Protein AF-A0A9W8YEI2-F1 (afdb_monomer_lite)

Radius of gyration: 23.99 Å; chains: 1; bounding box: 79×35×43 Å

Structure (mmCIF, N/CA/C/O backbone):
data_AF-A0A9W8YEI2-F1
#
_entry.id   AF-A0A9W8YEI2-F1
#
loop_
_atom_site.group_PDB
_atom_site.id
_atom_site.type_symbol
_atom_site.label_atom_id
_atom_site.label_alt_id
_atom_site.label_comp_id
_atom_site.label_asym_id
_atom_site.label_entity_id
_atom_site.label_seq_id
_atom_site.pdbx_PDB_ins_code
_atom_site.Cartn_x
_atom_site.Cartn_y
_atom_site.Cartn_z
_atom_site.occupancy
_atom_site.B_iso_or_equiv
_atom_site.auth_seq_id
_atom_site.auth_comp_id
_atom_site.auth_asym_id
_atom_site.auth_atom_id
_atom_site.pdbx_PDB_model_num
ATOM 1 N N . MET A 1 1 ? -43.730 -19.200 1.512 1.00 49.94 1 MET A N 1
ATOM 2 C CA . MET A 1 1 ? -42.469 -19.949 1.726 1.00 49.94 1 MET A CA 1
ATOM 3 C C . MET A 1 1 ? -41.558 -20.046 0.486 1.00 49.94 1 MET A C 1
ATOM 5 O O . MET A 1 1 ? -40.517 -20.670 0.591 1.00 49.94 1 MET A O 1
ATOM 9 N N . HIS A 1 2 ? -41.848 -19.391 -0.653 1.00 50.88 2 HIS A N 1
ATOM 10 C CA . HIS A 1 2 ? -41.015 -19.515 -1.869 1.00 50.88 2 HIS A CA 1
ATOM 11 C C . HIS A 1 2 ? -39.792 -18.569 -1.959 1.00 50.88 2 HIS A C 1
ATOM 13 O O . HIS A 1 2 ? -38.849 -18.890 -2.672 1.00 50.88 2 HIS A O 1
ATOM 19 N N . CYS A 1 3 ? -39.740 -17.450 -1.220 1.00 56.31 3 CYS A N 1
ATOM 20 C CA . CYS A 1 3 ? -38.624 -16.486 -1.327 1.00 56.31 3 CYS A CA 1
ATOM 21 C C . CYS A 1 3 ? -37.307 -16.924 -0.660 1.00 56.31 3 CYS A C 1
ATOM 23 O O . CYS A 1 3 ? -36.240 -16.517 -1.107 1.00 56.31 3 CYS A O 1
ATOM 25 N N . LEU A 1 4 ? -37.356 -17.747 0.393 1.00 52.75 4 LEU A N 1
ATOM 26 C CA . LEU A 1 4 ? -36.151 -18.179 1.122 1.00 52.75 4 LEU A CA 1
ATOM 27 C C . LEU A 1 4 ? -35.311 -19.185 0.320 1.00 52.75 4 LEU A C 1
ATOM 29 O O . LEU A 1 4 ? -34.087 -19.125 0.351 1.00 52.75 4 LEU A O 1
ATOM 33 N N . ALA A 1 5 ? -35.964 -20.060 -0.450 1.00 56.00 5 ALA A N 1
ATOM 34 C CA . ALA A 1 5 ? -35.284 -21.036 -1.300 1.00 56.00 5 ALA A CA 1
ATOM 35 C C . ALA A 1 5 ? -34.564 -20.372 -2.490 1.00 56.00 5 ALA A C 1
ATOM 37 O O . ALA A 1 5 ? -33.445 -20.752 -2.825 1.00 56.00 5 ALA A O 1
ATOM 38 N N . ALA A 1 6 ? -35.169 -19.334 -3.080 1.00 58.09 6 ALA A N 1
ATOM 39 C CA . ALA A 1 6 ? -34.567 -18.580 -4.179 1.00 58.09 6 ALA A CA 1
ATOM 40 C C . ALA A 1 6 ? -33.343 -17.761 -3.727 1.00 58.09 6 ALA A C 1
ATOM 42 O O . ALA A 1 6 ? -32.348 -17.700 -4.444 1.00 58.09 6 ALA A O 1
ATOM 43 N N . ALA A 1 7 ? -33.385 -17.175 -2.524 1.00 59.06 7 ALA A N 1
ATOM 44 C CA . ALA A 1 7 ? -32.254 -16.444 -1.951 1.00 59.06 7 ALA A CA 1
ATOM 45 C C . ALA A 1 7 ? -31.069 -17.367 -1.608 1.00 59.06 7 ALA A C 1
ATOM 47 O O . ALA A 1 7 ? -29.921 -17.005 -1.861 1.00 59.06 7 ALA A O 1
ATOM 48 N N . ALA A 1 8 ? -31.343 -18.574 -1.098 1.00 60.75 8 ALA A N 1
ATOM 49 C CA . ALA A 1 8 ? -30.315 -19.579 -0.827 1.00 60.75 8 ALA A CA 1
ATOM 50 C C . ALA A 1 8 ? -29.624 -20.061 -2.117 1.00 60.75 8 ALA A C 1
ATOM 52 O O . ALA A 1 8 ? -28.397 -20.073 -2.182 1.00 60.75 8 ALA A O 1
ATOM 53 N N . GLN A 1 9 ? -30.392 -20.344 -3.178 1.00 61.75 9 GLN A N 1
ATOM 54 C CA . GLN A 1 9 ? -29.833 -20.700 -4.491 1.00 61.75 9 GLN A CA 1
ATOM 55 C C . GLN A 1 9 ? -28.998 -19.572 -5.113 1.00 61.75 9 GLN A C 1
ATOM 57 O O . GLN A 1 9 ? -27.960 -19.836 -5.721 1.00 61.75 9 GLN A O 1
ATOM 62 N N . HIS A 1 10 ? -29.417 -18.313 -4.950 1.00 61.12 10 HIS A N 1
ATOM 63 C CA . HIS A 1 10 ? -28.663 -17.153 -5.437 1.00 61.12 10 HIS A CA 1
ATOM 64 C C . HIS A 1 10 ? -27.350 -16.924 -4.672 1.00 61.12 10 HIS A C 1
ATOM 66 O O . HIS A 1 10 ? -26.366 -16.467 -5.254 1.00 61.12 10 HIS A O 1
ATOM 72 N N . HIS A 1 11 ? -27.324 -17.229 -3.372 1.00 64.44 11 HIS A N 1
ATOM 73 C CA . HIS A 1 11 ? -26.117 -17.138 -2.552 1.00 64.44 11 HIS A CA 1
ATOM 74 C C . HIS A 1 11 ? -25.104 -18.224 -2.931 1.00 64.44 11 HIS A C 1
ATOM 76 O O . HIS A 1 11 ? -23.927 -17.935 -3.133 1.00 64.44 11 HIS A O 1
ATOM 82 N N . GLU A 1 12 ? -25.576 -19.457 -3.107 1.00 69.31 12 GLU A N 1
ATOM 83 C CA . GLU A 1 12 ? -24.749 -20.606 -3.481 1.00 69.31 12 GLU A CA 1
ATOM 84 C C . GLU A 1 12 ? -24.127 -20.439 -4.878 1.00 69.31 12 GLU A C 1
ATOM 86 O O . GLU A 1 12 ? -22.933 -20.669 -5.070 1.00 69.31 12 GLU A O 1
ATOM 91 N N . THR A 1 13 ? -24.895 -19.923 -5.843 1.00 75.06 13 THR A N 1
ATOM 92 C CA . THR A 1 13 ? -24.364 -19.587 -7.177 1.00 75.06 13 THR A CA 1
ATOM 93 C C . THR A 1 13 ? -23.352 -18.443 -7.139 1.00 75.06 13 THR A C 1
ATOM 95 O O . THR A 1 13 ? -22.356 -18.490 -7.861 1.00 75.06 13 THR A O 1
ATOM 98 N N . LYS A 1 14 ? -23.549 -17.433 -6.284 1.00 73.94 14 LYS A N 1
ATOM 99 C CA . LYS A 1 14 ? -22.601 -16.319 -6.140 1.00 73.94 14 LYS A CA 1
ATOM 100 C C . LYS A 1 14 ? -21.274 -16.762 -5.521 1.00 73.94 14 LYS A C 1
ATOM 102 O O . LYS A 1 14 ? -20.226 -16.338 -6.002 1.00 73.94 14 LYS A O 1
ATOM 107 N N . GLU A 1 15 ? -21.296 -17.626 -4.506 1.00 78.56 15 GLU A N 1
ATOM 108 C CA . GLU A 1 15 ? -20.065 -18.192 -3.936 1.00 78.56 15 GLU A CA 1
ATOM 109 C C . GLU A 1 15 ? -19.288 -19.027 -4.954 1.00 78.56 15 GLU A C 1
ATOM 111 O O . GLU A 1 15 ? -18.061 -18.942 -5.022 1.00 78.56 15 GLU A O 1
ATOM 116 N N . LEU A 1 16 ? -19.995 -19.798 -5.780 1.00 82.00 16 LEU A N 1
ATOM 117 C CA . LEU A 1 16 ? -19.372 -20.645 -6.791 1.00 82.00 16 LEU A CA 1
ATOM 118 C C . LEU A 1 16 ? -18.673 -19.807 -7.875 1.00 82.00 16 LEU A C 1
ATOM 120 O O . LEU A 1 16 ? -17.531 -20.093 -8.233 1.00 82.00 16 LEU A O 1
ATOM 124 N N . VAL A 1 17 ? -19.305 -18.712 -8.313 1.00 83.38 17 VAL A N 1
ATOM 125 C CA . VAL A 1 17 ? -18.707 -17.747 -9.252 1.00 83.38 17 VAL A CA 1
ATOM 126 C C . VAL A 1 17 ? -17.493 -17.038 -8.645 1.00 83.38 17 VAL A C 1
ATOM 128 O O . VAL A 1 17 ? -16.492 -16.840 -9.333 1.00 83.38 17 VAL A O 1
ATOM 131 N N . LEU A 1 18 ? -17.548 -16.666 -7.362 1.00 79.31 18 LEU A N 1
ATOM 132 C CA . LEU A 1 18 ? -16.421 -16.019 -6.682 1.00 79.31 18 LEU A CA 1
ATOM 133 C C . LEU A 1 18 ? -15.216 -16.957 -6.563 1.00 79.31 18 LEU A C 1
ATOM 135 O O . LEU A 1 18 ? -14.111 -16.556 -6.919 1.00 79.31 18 LEU A O 1
ATOM 139 N N . ARG A 1 19 ? -15.432 -18.217 -6.166 1.00 83.69 19 ARG A N 1
ATOM 140 C CA . ARG A 1 19 ? -14.360 -19.226 -6.105 1.00 83.69 19 ARG A CA 1
ATOM 141 C C . ARG A 1 19 ? -13.734 -19.495 -7.467 1.00 83.69 19 ARG A C 1
ATOM 143 O O . ARG A 1 19 ? -12.524 -19.681 -7.562 1.00 83.69 19 ARG A O 1
ATOM 150 N N . GLN A 1 20 ? -14.544 -19.513 -8.522 1.00 85.50 20 GLN A N 1
ATOM 151 C CA . GLN A 1 20 ? -14.039 -19.699 -9.877 1.00 85.50 20 GLN A CA 1
ATOM 152 C C . GLN A 1 20 ? -13.138 -18.529 -10.298 1.00 85.50 20 GLN A C 1
ATOM 154 O O . GLN A 1 20 ? -12.022 -18.757 -10.757 1.00 85.50 20 GLN A O 1
ATOM 159 N N . ARG A 1 21 ? -13.559 -17.287 -10.026 1.00 78.62 21 ARG A N 1
ATOM 160 C CA . ARG A 1 21 ? -12.742 -16.088 -10.274 1.00 78.62 21 ARG A CA 1
ATOM 161 C C . ARG A 1 21 ? -11.456 -16.047 -9.453 1.00 78.62 21 ARG A C 1
ATOM 163 O O . ARG A 1 21 ? -10.423 -15.622 -9.966 1.00 78.62 21 ARG A O 1
ATOM 170 N N . GLU A 1 22 ? -11.498 -16.460 -8.188 1.00 80.50 22 GLU A N 1
ATOM 171 C CA . GLU A 1 22 ? -10.300 -16.547 -7.344 1.00 80.50 22 GLU A CA 1
ATOM 172 C C . GLU A 1 22 ? -9.289 -17.553 -7.904 1.00 80.50 22 GLU A C 1
ATOM 174 O O . GLU A 1 22 ? -8.092 -17.265 -7.934 1.00 80.50 22 GLU A O 1
ATOM 179 N N . ASN A 1 23 ? -9.762 -18.699 -8.402 1.00 84.62 23 ASN A N 1
ATOM 180 C CA . ASN A 1 23 ? -8.904 -19.696 -9.038 1.00 84.62 23 ASN A CA 1
ATOM 181 C C . ASN A 1 23 ? -8.302 -19.183 -10.352 1.00 84.62 23 ASN A C 1
ATOM 183 O O . ASN A 1 23 ? -7.095 -19.308 -10.536 1.00 84.62 23 ASN A O 1
ATOM 187 N N . GLU A 1 24 ? -9.098 -18.541 -11.211 1.00 82.94 24 GLU A N 1
ATOM 188 C CA . GLU A 1 24 ? -8.612 -17.918 -12.453 1.00 82.94 24 GLU A CA 1
ATOM 189 C C . GLU A 1 24 ? -7.534 -16.862 -12.155 1.00 82.94 24 GLU A C 1
ATOM 191 O O . GLU A 1 24 ? -6.441 -16.899 -12.716 1.00 82.94 24 GLU A O 1
ATOM 196 N N . THR A 1 25 ? -7.782 -15.987 -11.176 1.00 78.06 25 THR A N 1
ATOM 197 C CA . THR A 1 25 ? -6.818 -14.950 -10.767 1.00 78.06 25 THR A CA 1
ATOM 198 C C . THR A 1 25 ? -5.531 -15.565 -10.200 1.00 78.06 25 THR A C 1
ATOM 200 O O . THR A 1 25 ? -4.428 -15.062 -10.425 1.00 78.06 25 THR A O 1
ATOM 203 N N . ARG A 1 26 ? -5.644 -16.678 -9.464 1.00 85.31 26 ARG A N 1
ATOM 204 C CA . ARG A 1 26 ? -4.495 -17.410 -8.914 1.00 85.31 26 ARG A CA 1
ATOM 205 C C . ARG A 1 26 ? -3.667 -18.078 -10.009 1.00 85.31 26 ARG A C 1
ATOM 207 O O . ARG A 1 26 ? -2.438 -18.059 -9.926 1.00 85.31 26 ARG A O 1
ATOM 214 N N . GLU A 1 27 ? -4.316 -18.659 -11.012 1.00 86.06 27 GLU A N 1
ATOM 215 C CA . GLU A 1 27 ? -3.649 -19.264 -12.166 1.00 86.06 27 GLU A CA 1
ATOM 216 C C . GLU A 1 27 ? -2.927 -18.211 -13.006 1.00 86.06 27 GLU A C 1
ATOM 218 O O . GLU A 1 27 ? -1.747 -18.387 -13.318 1.00 86.06 27 GLU A O 1
ATOM 223 N N . GLU A 1 28 ? -3.576 -17.078 -13.283 1.00 82.19 28 GLU A N 1
ATOM 224 C CA . GLU A 1 28 ? -2.954 -15.940 -13.966 1.00 82.19 28 GLU A CA 1
ATOM 225 C C . GLU A 1 28 ? -1.738 -15.416 -13.189 1.00 82.19 28 GLU A C 1
ATOM 227 O O . GLU A 1 28 ? -0.658 -15.245 -13.763 1.00 82.19 28 GLU A O 1
ATOM 232 N N . GLY A 1 29 ? -1.868 -15.248 -11.868 1.00 80.62 29 GLY A N 1
ATOM 233 C CA . GLY A 1 29 ? -0.771 -14.829 -10.995 1.00 80.62 29 GLY A CA 1
ATOM 234 C C . GLY A 1 29 ? 0.406 -15.812 -10.994 1.00 80.62 29 GLY A C 1
ATOM 235 O O . GLY A 1 29 ? 1.563 -15.397 -11.095 1.00 80.62 29 GLY A O 1
ATOM 236 N N . ALA A 1 30 ? 0.133 -17.119 -10.951 1.00 84.12 30 ALA A N 1
ATOM 237 C CA . ALA A 1 30 ? 1.163 -18.154 -11.037 1.00 84.12 30 ALA A CA 1
ATOM 238 C C . ALA A 1 30 ? 1.881 -18.145 -12.397 1.00 84.12 30 ALA A C 1
ATOM 240 O O . ALA A 1 30 ? 3.096 -18.351 -12.464 1.00 84.12 30 ALA A O 1
ATOM 241 N N . LEU A 1 31 ? 1.153 -17.866 -13.479 1.00 85.75 31 LEU A N 1
ATOM 242 C CA . LEU A 1 31 ? 1.710 -17.785 -14.826 1.00 85.75 31 LEU A CA 1
ATOM 243 C C . LEU A 1 31 ? 2.628 -16.569 -14.989 1.00 85.75 31 LEU A C 1
ATOM 245 O O . LEU A 1 31 ? 3.697 -16.684 -15.594 1.00 85.75 31 LEU A O 1
ATOM 249 N N . VAL A 1 32 ? 2.240 -15.424 -14.419 1.00 86.81 32 VAL A N 1
ATOM 250 C CA . VAL A 1 32 ? 3.073 -14.214 -14.380 1.00 86.81 32 VAL A CA 1
ATOM 251 C C . VAL A 1 32 ? 4.347 -14.472 -13.585 1.00 86.81 32 VAL A C 1
ATOM 253 O O . VAL A 1 32 ? 5.422 -14.203 -14.110 1.00 86.81 32 VAL A O 1
ATOM 256 N N . LEU A 1 33 ? 4.246 -15.063 -12.387 1.00 80.00 33 LEU A N 1
ATOM 257 C CA . LEU A 1 33 ? 5.406 -15.424 -11.562 1.00 80.00 33 LEU A CA 1
ATOM 258 C C . LEU A 1 33 ? 6.359 -16.371 -12.290 1.00 80.00 33 LEU A C 1
ATOM 260 O O . LEU A 1 33 ? 7.570 -16.182 -12.259 1.00 80.00 33 LEU A O 1
ATOM 264 N N . LYS A 1 34 ? 5.828 -17.381 -12.985 1.00 82.31 34 LYS A N 1
ATOM 265 C CA . LYS A 1 34 ? 6.654 -18.311 -13.759 1.00 82.31 34 LYS A CA 1
ATOM 266 C C . LYS A 1 34 ? 7.385 -17.602 -14.902 1.00 82.31 34 LYS A C 1
ATOM 268 O O . LYS A 1 34 ? 8.563 -17.872 -15.120 1.00 82.31 34 LYS A O 1
ATOM 273 N N . LYS A 1 35 ? 6.712 -16.688 -15.611 1.00 84.38 35 LYS A N 1
ATOM 274 C CA . LYS A 1 35 ? 7.319 -15.898 -16.696 1.00 84.38 35 LYS A CA 1
ATOM 275 C C . LYS A 1 35 ? 8.412 -14.964 -16.186 1.00 84.38 35 LYS A C 1
ATOM 277 O O . LYS A 1 35 ? 9.484 -14.931 -16.780 1.00 84.38 35 LYS A O 1
ATOM 282 N N . THR A 1 36 ? 8.177 -14.243 -15.089 1.00 80.31 36 THR A N 1
ATOM 283 C CA . THR A 1 36 ? 9.205 -13.374 -14.494 1.00 80.31 36 THR A CA 1
ATOM 284 C C . THR A 1 36 ? 10.378 -14.178 -13.960 1.00 80.31 36 THR A C 1
ATOM 286 O O . THR A 1 36 ? 11.515 -13.782 -14.187 1.00 80.31 36 THR A O 1
ATOM 289 N N . ASN A 1 37 ? 10.135 -15.323 -13.322 1.00 80.19 37 ASN A N 1
ATOM 290 C CA . ASN A 1 37 ? 11.214 -16.155 -12.794 1.00 80.19 37 ASN A CA 1
ATOM 291 C C . ASN A 1 37 ? 12.063 -16.783 -13.914 1.00 80.19 37 ASN A C 1
ATOM 293 O O . ASN A 1 37 ? 13.279 -16.860 -13.785 1.00 80.19 37 ASN A O 1
ATOM 297 N N . SER A 1 38 ? 11.439 -17.170 -15.034 1.00 77.31 38 SER A N 1
ATOM 298 C CA . SER A 1 38 ? 12.162 -17.614 -16.234 1.00 77.31 38 SER A CA 1
ATOM 299 C C . SER A 1 38 ? 13.018 -16.490 -16.818 1.00 77.31 38 SER A C 1
ATOM 301 O O . SER A 1 38 ? 14.201 -16.692 -17.042 1.00 77.31 38 SER A O 1
ATOM 303 N N . ALA A 1 39 ? 12.458 -15.286 -16.978 1.00 79.12 39 ALA A N 1
ATOM 304 C CA . ALA A 1 39 ? 13.203 -14.139 -17.500 1.00 79.12 39 ALA A CA 1
ATOM 305 C C . ALA A 1 39 ? 14.384 -13.740 -16.594 1.00 79.12 39 ALA A C 1
ATOM 307 O O . ALA A 1 39 ? 15.444 -13.368 -17.087 1.00 79.12 39 ALA A O 1
ATOM 308 N N . LEU A 1 40 ? 14.221 -13.846 -15.270 1.00 73.94 40 LEU A N 1
ATOM 309 C CA . LEU A 1 40 ? 15.294 -13.634 -14.292 1.00 73.94 40 LEU A CA 1
ATOM 310 C C . LEU A 1 40 ? 16.399 -14.692 -14.397 1.00 73.94 40 LEU A C 1
ATOM 312 O O . LEU A 1 40 ? 17.572 -14.344 -14.275 1.00 73.94 40 LEU A O 1
ATOM 316 N N . SER A 1 41 ? 16.031 -15.955 -14.633 1.00 74.19 41 SER A N 1
ATOM 317 C CA . SER A 1 41 ? 16.984 -17.050 -14.856 1.00 74.19 41 SER A CA 1
ATOM 318 C C . SER A 1 41 ? 17.785 -16.850 -16.145 1.00 74.19 41 SER A C 1
ATOM 320 O O . SER A 1 41 ? 18.999 -17.027 -16.145 1.00 74.19 41 SER A O 1
ATOM 322 N N . ASP A 1 42 ? 17.127 -16.423 -17.224 1.00 73.12 42 ASP A N 1
ATOM 323 C CA . ASP A 1 42 ? 17.788 -16.165 -18.508 1.00 73.12 42 ASP A CA 1
ATOM 324 C C . ASP A 1 42 ? 18.782 -14.992 -18.393 1.00 73.12 42 ASP A C 1
ATOM 326 O O . ASP A 1 42 ? 19.905 -15.079 -18.881 1.00 73.12 42 ASP A O 1
ATOM 330 N N . LEU A 1 43 ? 18.413 -13.934 -17.656 1.00 67.12 43 LEU A N 1
ATOM 331 C CA . LEU A 1 43 ? 19.281 -12.788 -17.336 1.00 67.12 43 LEU A CA 1
ATOM 332 C C . LEU A 1 43 ? 20.480 -13.138 -16.442 1.00 67.12 43 LEU A C 1
ATOM 334 O O . LEU A 1 43 ? 21.476 -12.415 -16.442 1.00 67.12 43 LEU A O 1
ATOM 338 N N . THR A 1 44 ? 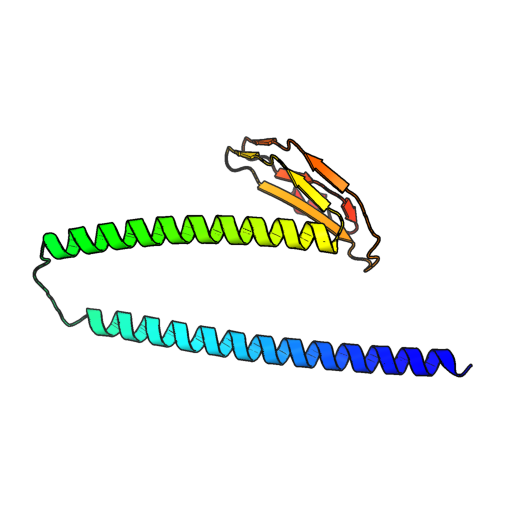20.371 -14.190 -15.628 1.00 61.78 44 THR A N 1
ATOM 339 C CA . THR A 1 44 ? 21.473 -14.637 -14.762 1.00 61.78 44 THR A CA 1
ATOM 340 C C . THR A 1 44 ? 22.419 -15.576 -15.499 1.00 61.78 44 THR A C 1
ATOM 342 O O . THR A 1 44 ? 23.625 -15.450 -15.318 1.00 61.78 44 THR A O 1
ATOM 345 N N . GLN A 1 45 ? 21.908 -16.435 -16.385 1.00 57.66 45 GLN A N 1
ATOM 346 C CA . GLN A 1 45 ? 22.742 -17.305 -17.220 1.00 57.66 45 GLN A CA 1
ATOM 347 C C . GLN A 1 45 ? 23.512 -16.546 -18.305 1.00 57.66 45 GLN A C 1
ATOM 349 O O . GLN A 1 45 ? 24.636 -16.919 -18.615 1.00 57.66 45 GLN A O 1
ATOM 354 N N . SER A 1 46 ? 22.977 -15.444 -18.837 1.00 53.72 46 SER A N 1
ATOM 355 C CA . SER A 1 46 ? 23.692 -14.620 -19.821 1.00 53.72 46 SER A CA 1
ATOM 356 C C . SER A 1 46 ? 24.829 -13.769 -19.234 1.00 53.72 46 SER A C 1
ATOM 358 O O . SER A 1 46 ? 25.413 -12.978 -19.961 1.00 53.72 46 SER A O 1
ATOM 360 N N . ARG A 1 47 ? 25.110 -13.862 -17.925 1.00 53.19 47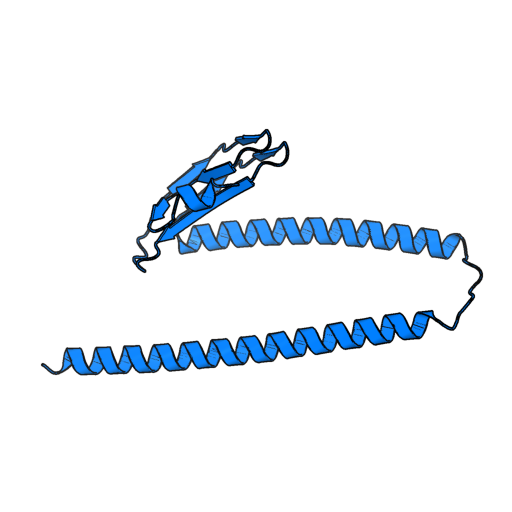 ARG A N 1
ATOM 361 C CA . ARG A 1 47 ? 26.093 -13.020 -17.219 1.00 53.19 47 ARG A CA 1
ATOM 362 C C . ARG A 1 47 ? 27.337 -13.785 -16.747 1.00 53.19 47 ARG A C 1
ATOM 364 O O . ARG A 1 47 ? 28.229 -13.168 -16.177 1.00 53.19 47 ARG A O 1
ATOM 371 N N . GLU A 1 48 ? 27.393 -15.104 -16.945 1.00 50.72 48 GLU A N 1
ATOM 372 C CA . GLU A 1 48 ? 28.488 -15.953 -16.439 1.00 50.72 48 GLU A CA 1
ATOM 373 C C . GLU A 1 48 ? 29.628 -16.203 -17.448 1.00 50.72 48 GLU A C 1
ATOM 375 O O . GLU A 1 48 ? 30.665 -16.710 -17.034 1.00 50.72 48 GLU A O 1
ATOM 380 N N . ASP A 1 49 ? 29.499 -15.793 -18.719 1.00 49.94 49 ASP A N 1
ATOM 381 C CA . ASP A 1 49 ? 30.502 -16.073 -19.771 1.00 49.94 49 ASP A CA 1
ATOM 382 C C . ASP A 1 49 ? 31.305 -14.849 -20.264 1.00 49.94 49 ASP A C 1
ATOM 384 O O . ASP A 1 49 ? 32.091 -14.960 -21.206 1.00 49.94 49 ASP A O 1
ATOM 388 N N . GLU A 1 50 ? 31.179 -13.686 -19.624 1.00 50.75 50 GLU A N 1
ATOM 389 C CA . GLU A 1 50 ? 31.917 -12.480 -20.014 1.00 50.75 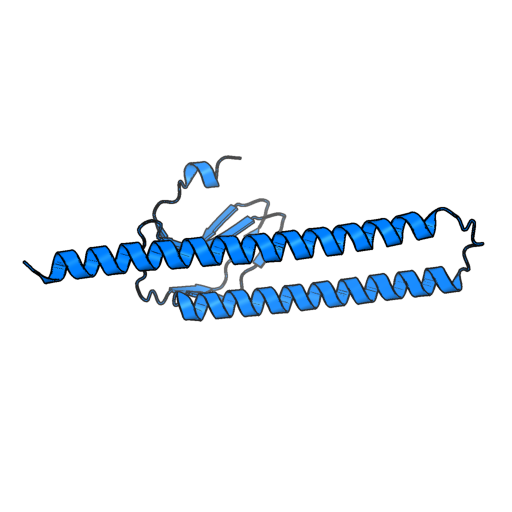50 GLU A CA 1
ATOM 390 C C . GLU A 1 50 ? 32.694 -11.912 -18.818 1.00 50.75 50 GLU A C 1
ATOM 392 O O . GLU A 1 50 ? 32.189 -11.106 -18.035 1.00 50.75 50 GLU A O 1
ATOM 397 N N . ASP A 1 51 ? 33.967 -12.314 -18.698 1.00 51.00 51 ASP A N 1
ATOM 398 C CA . ASP A 1 51 ? 35.006 -11.514 -18.034 1.00 51.00 51 ASP A CA 1
ATOM 399 C C . ASP A 1 51 ? 35.234 -10.238 -18.874 1.00 51.00 51 ASP A C 1
ATOM 401 O O . ASP A 1 51 ? 36.253 -10.064 -19.545 1.00 51.00 51 ASP A O 1
ATOM 405 N N . GLU A 1 52 ? 34.230 -9.361 -18.902 1.00 54.59 52 GLU A N 1
ATOM 406 C CA . GLU A 1 52 ? 34.297 -8.058 -19.546 1.00 54.59 52 GLU A CA 1
ATOM 407 C C . GLU A 1 52 ? 35.061 -7.089 -18.642 1.00 54.59 52 GLU A C 1
ATOM 409 O O . GLU A 1 52 ? 34.715 -6.848 -17.480 1.00 54.59 52 GLU A O 1
ATOM 414 N N . GLU A 1 53 ? 36.128 -6.523 -19.204 1.00 51.97 53 GLU A N 1
ATOM 415 C CA . GLU A 1 53 ? 36.824 -5.360 -18.674 1.00 51.97 53 GLU A CA 1
ATOM 416 C C . GLU A 1 53 ? 35.770 -4.288 -18.367 1.00 51.97 53 GLU A C 1
ATOM 418 O O . GLU A 1 53 ? 35.138 -3.740 -19.268 1.00 51.97 53 GLU A O 1
ATOM 423 N N . VAL A 1 54 ? 35.510 -4.053 -17.079 1.00 55.25 54 VAL A N 1
ATOM 424 C CA . VAL A 1 54 ? 34.441 -3.156 -16.645 1.00 55.25 54 VAL A CA 1
ATOM 425 C C . VAL A 1 54 ? 34.781 -1.736 -17.081 1.00 55.25 54 VAL A C 1
ATOM 427 O O . VAL A 1 54 ? 35.524 -1.021 -16.402 1.00 55.25 54 VAL A O 1
ATOM 430 N N . ASP A 1 55 ? 34.219 -1.329 -18.215 1.00 63.25 55 ASP A N 1
ATOM 431 C CA . ASP A 1 55 ? 34.283 0.041 -18.683 1.00 63.25 55 ASP A CA 1
ATOM 432 C C . ASP A 1 55 ? 33.652 0.950 -17.616 1.00 63.25 55 ASP A C 1
ATOM 434 O O . ASP A 1 55 ? 32.497 0.795 -17.199 1.00 63.25 55 ASP A O 1
ATOM 438 N N . VAL A 1 56 ? 34.451 1.888 -17.112 1.00 59.78 56 VAL A N 1
ATOM 439 C CA . VAL A 1 56 ? 34.073 2.796 -16.021 1.00 59.78 56 VAL A CA 1
ATOM 440 C C . VAL A 1 56 ? 32.881 3.670 -16.437 1.00 59.78 56 VAL A C 1
ATOM 442 O O . VAL A 1 56 ? 32.105 4.110 -15.581 1.00 59.78 56 VAL A O 1
ATOM 445 N N . GLU A 1 57 ? 32.707 3.885 -17.742 1.00 61.22 57 GLU A N 1
ATOM 446 C CA . GLU A 1 57 ? 31.574 4.591 -18.340 1.00 61.22 57 GLU A CA 1
ATOM 447 C C . GLU A 1 57 ? 30.278 3.761 -18.221 1.00 61.22 57 GLU A C 1
ATOM 449 O O . GLU A 1 57 ? 29.292 4.245 -17.660 1.00 61.22 57 GLU A O 1
ATOM 454 N N . SER A 1 58 ? 30.327 2.466 -18.562 1.00 68.06 58 SER A N 1
ATOM 455 C CA . SER A 1 58 ? 29.221 1.503 -18.396 1.00 68.06 58 SER A CA 1
ATOM 456 C C . SER A 1 58 ? 28.747 1.378 -16.940 1.00 68.06 58 SER A C 1
ATOM 458 O O . SER A 1 58 ? 27.548 1.396 -16.644 1.00 68.06 58 SER A O 1
ATOM 460 N N . TRP A 1 59 ? 29.673 1.358 -15.975 1.00 68.88 59 TRP A N 1
ATOM 461 C CA . TRP A 1 59 ? 29.309 1.308 -14.551 1.00 68.88 59 TRP A CA 1
ATOM 462 C C . TRP A 1 59 ? 28.667 2.601 -14.038 1.00 68.88 59 TRP A C 1
ATOM 464 O O . TRP A 1 59 ? 27.851 2.586 -13.106 1.00 68.88 59 TRP A O 1
ATOM 474 N N . ARG A 1 60 ? 29.046 3.741 -14.620 1.00 72.69 60 ARG A N 1
ATOM 475 C CA . ARG A 1 60 ? 28.478 5.045 -14.282 1.00 72.69 60 ARG A CA 1
ATOM 476 C C . ARG A 1 60 ? 27.054 5.173 -14.813 1.00 72.69 60 ARG A C 1
ATOM 478 O O . ARG A 1 60 ? 26.196 5.666 -14.074 1.00 72.69 60 ARG A O 1
ATOM 485 N N . ASP A 1 61 ? 26.813 4.681 -16.021 1.00 77.94 61 ASP A N 1
ATOM 486 C CA . ASP A 1 61 ? 25.489 4.637 -16.638 1.00 77.94 61 ASP A CA 1
ATOM 487 C C . ASP A 1 61 ? 24.568 3.668 -15.893 1.00 77.94 61 ASP A C 1
ATOM 489 O O . ASP A 1 61 ? 23.499 4.074 -15.440 1.00 77.94 61 ASP A O 1
ATOM 493 N N . LEU A 1 62 ? 25.042 2.463 -15.559 1.00 76.69 62 LEU A N 1
ATOM 494 C CA . LEU A 1 62 ? 24.273 1.518 -14.744 1.00 76.69 62 LEU A CA 1
ATOM 495 C C . LEU A 1 62 ? 23.892 2.105 -13.373 1.00 76.69 62 LEU A C 1
ATOM 497 O O . LEU A 1 62 ? 22.776 1.924 -12.882 1.00 76.69 62 LEU A O 1
ATOM 501 N N . ARG A 1 63 ? 24.798 2.850 -12.730 1.00 78.38 63 ARG A N 1
ATOM 502 C CA . ARG A 1 63 ? 24.511 3.508 -11.445 1.00 78.38 63 ARG A CA 1
ATOM 503 C C . ARG A 1 63 ? 23.480 4.630 -11.583 1.00 78.38 63 ARG A C 1
ATOM 505 O O . ARG A 1 63 ? 22.721 4.872 -10.639 1.00 78.38 63 ARG A O 1
ATOM 512 N N . LYS A 1 64 ? 23.469 5.327 -12.719 1.00 83.12 64 LYS A N 1
ATOM 513 C CA . LYS A 1 64 ? 22.471 6.348 -13.040 1.00 83.12 64 LYS A CA 1
ATOM 514 C C . LYS A 1 64 ? 21.106 5.698 -13.265 1.00 83.12 64 LYS A C 1
ATOM 516 O O . LYS A 1 64 ? 20.151 6.112 -12.609 1.00 83.12 64 LYS A O 1
ATOM 521 N N . ASP A 1 65 ? 21.052 4.619 -14.036 1.00 82.62 65 ASP A N 1
ATOM 522 C CA . ASP A 1 65 ? 19.827 3.865 -14.314 1.00 82.62 65 ASP A CA 1
ATOM 523 C C . ASP A 1 65 ? 19.224 3.271 -13.038 1.00 82.62 65 ASP A C 1
ATOM 525 O O . ASP A 1 65 ? 18.028 3.399 -12.788 1.00 82.62 65 ASP A O 1
ATOM 529 N N . VAL A 1 66 ? 20.049 2.706 -12.148 1.00 79.69 66 VAL A N 1
ATOM 530 C CA . VAL A 1 66 ? 19.591 2.211 -10.836 1.00 79.69 66 VAL A CA 1
ATOM 531 C C . VAL A 1 66 ? 19.020 3.344 -9.979 1.00 79.69 66 VAL A C 1
ATOM 533 O O . VAL A 1 66 ? 18.047 3.147 -9.244 1.00 79.69 66 VAL A O 1
ATOM 536 N N . LYS A 1 67 ? 19.605 4.544 -10.046 1.00 81.88 67 LYS A N 1
ATOM 537 C CA . LYS A 1 67 ? 19.114 5.708 -9.299 1.00 81.88 67 LYS A CA 1
ATOM 538 C C . LYS A 1 67 ? 17.775 6.199 -9.854 1.00 81.88 67 LYS A C 1
ATOM 540 O O . LYS A 1 67 ? 16.882 6.494 -9.060 1.00 81.88 67 LYS A O 1
ATOM 545 N N . GLU A 1 68 ? 17.630 6.249 -11.174 1.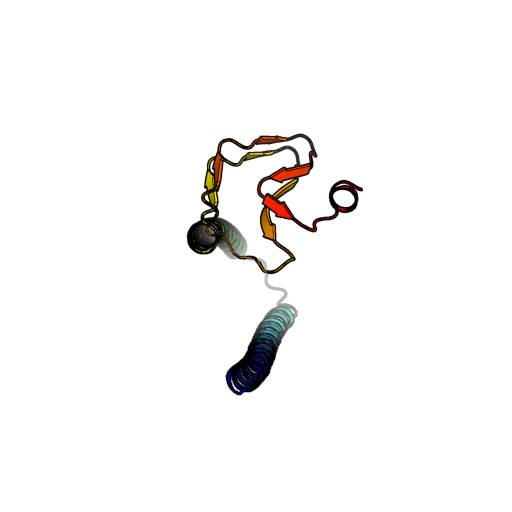00 81.88 68 GLU A N 1
ATOM 546 C CA . GLU A 1 68 ? 16.377 6.601 -11.851 1.00 81.88 68 GLU A CA 1
ATOM 547 C C . GLU A 1 68 ? 15.288 5.556 -11.585 1.00 81.88 68 GLU A C 1
ATOM 549 O O . GLU A 1 68 ? 14.188 5.907 -11.166 1.00 81.88 68 GLU A O 1
ATOM 554 N N . ALA A 1 69 ? 15.609 4.265 -11.682 1.00 77.31 69 ALA A N 1
ATOM 555 C CA . ALA A 1 69 ? 14.688 3.181 -11.352 1.00 77.31 69 ALA A CA 1
ATOM 556 C C . ALA A 1 69 ? 14.206 3.254 -9.894 1.00 77.31 69 ALA A C 1
ATOM 558 O O . ALA A 1 69 ? 13.026 3.036 -9.615 1.00 77.31 69 ALA A O 1
ATOM 559 N N . ARG A 1 70 ? 15.092 3.613 -8.953 1.00 76.56 70 ARG A N 1
ATOM 560 C CA . ARG A 1 70 ? 14.733 3.790 -7.538 1.00 76.56 70 ARG A CA 1
ATOM 561 C C . ARG A 1 70 ? 13.823 4.997 -7.312 1.00 76.56 70 ARG A C 1
ATOM 563 O O . ARG A 1 70 ? 12.920 4.909 -6.483 1.00 76.56 70 ARG A O 1
ATOM 570 N N . ALA A 1 71 ? 14.051 6.095 -8.032 1.00 77.94 71 ALA A N 1
ATOM 571 C CA . ALA A 1 71 ? 13.175 7.264 -7.997 1.00 77.94 71 ALA A CA 1
ATOM 572 C C . ALA A 1 71 ? 11.788 6.923 -8.563 1.00 77.94 71 ALA A C 1
ATOM 574 O O . ALA A 1 71 ? 10.787 7.135 -7.885 1.00 77.94 71 ALA A O 1
ATOM 575 N N . ASN A 1 72 ? 11.738 6.258 -9.719 1.00 77.06 72 ASN A N 1
ATOM 576 C CA . ASN A 1 72 ? 10.490 5.808 -10.332 1.00 77.06 72 ASN A CA 1
ATOM 577 C C . ASN A 1 72 ? 9.724 4.844 -9.414 1.00 77.06 72 ASN A C 1
ATOM 579 O O . ASN A 1 72 ? 8.518 4.980 -9.239 1.00 77.06 72 ASN A O 1
ATOM 583 N N . MET A 1 73 ? 10.405 3.890 -8.768 1.00 70.75 73 MET A N 1
ATOM 584 C CA . MET A 1 73 ? 9.777 3.002 -7.779 1.00 70.75 73 MET A CA 1
ATOM 585 C C . MET A 1 73 ? 9.167 3.768 -6.602 1.00 70.75 73 MET A C 1
ATOM 587 O O . MET A 1 73 ? 8.103 3.388 -6.109 1.00 70.75 73 MET A O 1
ATOM 591 N N . GLN A 1 74 ? 9.835 4.822 -6.136 1.00 72.50 74 GLN A N 1
ATOM 592 C CA . GLN A 1 74 ? 9.333 5.660 -5.055 1.00 72.50 74 GLN A CA 1
ATOM 593 C C . GLN A 1 74 ? 8.079 6.432 -5.496 1.00 72.50 74 GLN A C 1
ATOM 595 O O . GLN A 1 74 ? 7.086 6.424 -4.769 1.00 72.50 74 GLN A O 1
ATOM 600 N N . GLU A 1 75 ? 8.071 6.989 -6.708 1.00 70.88 75 GLU A N 1
ATOM 601 C CA . GLU A 1 75 ? 6.890 7.639 -7.290 1.00 70.88 75 GLU A CA 1
ATOM 602 C C . GLU A 1 75 ? 5.722 6.657 -7.466 1.00 70.88 75 GLU A C 1
ATOM 604 O O . GLU A 1 75 ? 4.599 6.940 -7.047 1.00 70.88 75 GLU A O 1
ATOM 609 N N . TYR A 1 76 ? 5.970 5.454 -7.995 1.00 73.06 76 TYR A N 1
ATOM 610 C CA . TYR A 1 76 ? 4.938 4.416 -8.107 1.00 73.06 76 TYR A CA 1
ATOM 611 C C . TYR A 1 76 ? 4.367 4.020 -6.748 1.00 73.06 76 TYR A C 1
ATOM 613 O O . TYR A 1 76 ? 3.159 3.820 -6.618 1.00 73.06 76 TYR A O 1
ATOM 621 N N . LYS A 1 77 ? 5.212 3.930 -5.717 1.00 69.12 77 LYS A N 1
ATOM 622 C CA . LYS A 1 77 ? 4.769 3.660 -4.348 1.00 69.12 77 LYS A CA 1
ATOM 623 C C . LYS A 1 77 ? 3.857 4.774 -3.833 1.00 69.12 77 LYS A C 1
ATOM 625 O O . LYS A 1 77 ? 2.839 4.476 -3.216 1.00 69.12 77 LYS A O 1
ATOM 630 N N . GLU A 1 78 ? 4.177 6.033 -4.107 1.00 70.00 78 GLU A N 1
ATOM 631 C CA . GLU A 1 78 ? 3.354 7.185 -3.719 1.00 70.00 78 GLU A CA 1
ATOM 632 C C . GLU A 1 78 ? 2.008 7.213 -4.456 1.00 70.00 78 GLU A C 1
ATOM 634 O O . GLU A 1 78 ? 0.963 7.446 -3.837 1.00 70.00 78 GLU A O 1
ATOM 639 N N . VAL A 1 79 ? 2.000 6.885 -5.752 1.00 71.75 79 VAL A N 1
ATOM 640 C CA . VAL A 1 79 ? 0.767 6.745 -6.541 1.00 71.75 79 VAL A CA 1
ATOM 641 C C . VAL A 1 79 ? -0.089 5.601 -6.009 1.00 71.75 79 VAL A C 1
ATOM 643 O O . VAL A 1 79 ? -1.285 5.790 -5.793 1.00 71.75 79 VAL A O 1
ATOM 646 N N . LEU A 1 80 ? 0.501 4.434 -5.738 1.00 67.38 80 LEU A N 1
ATOM 647 C CA . LEU A 1 80 ? -0.219 3.291 -5.176 1.00 67.38 80 LEU A CA 1
ATOM 648 C C . LEU A 1 80 ? -0.826 3.623 -3.815 1.00 67.38 80 LEU A C 1
ATOM 650 O O . LEU A 1 80 ? -1.996 3.330 -3.597 1.00 67.38 80 LEU A O 1
ATOM 654 N N . VAL A 1 81 ? -0.079 4.290 -2.932 1.00 69.69 81 VAL A N 1
ATOM 655 C CA . VAL A 1 81 ? -0.597 4.765 -1.639 1.00 69.69 81 VAL A CA 1
ATOM 656 C C . VAL A 1 81 ? -1.775 5.718 -1.846 1.00 69.69 81 VAL A C 1
ATOM 658 O O . VAL A 1 81 ? -2.812 5.560 -1.207 1.00 69.69 81 VAL A O 1
ATOM 661 N N . THR A 1 82 ? -1.663 6.662 -2.781 1.00 69.69 82 THR A N 1
ATOM 662 C CA . THR A 1 82 ? -2.735 7.620 -3.091 1.00 69.69 82 THR A CA 1
ATOM 663 C C . THR A 1 82 ? -3.990 6.922 -3.617 1.00 69.69 82 THR A C 1
ATOM 665 O O . THR A 1 82 ? -5.101 7.208 -3.165 1.00 69.69 82 THR A O 1
ATOM 668 N N . VAL A 1 83 ? -3.829 5.978 -4.549 1.00 66.62 83 VAL A N 1
ATOM 669 C CA . VAL A 1 83 ? -4.936 5.195 -5.110 1.00 66.62 83 VAL A CA 1
ATOM 670 C C . VAL A 1 83 ? -5.597 4.360 -4.021 1.00 66.62 83 VAL A C 1
ATOM 672 O O . VAL A 1 83 ? -6.823 4.387 -3.921 1.00 66.62 83 VAL A O 1
ATOM 675 N N . LEU A 1 84 ? -4.813 3.694 -3.175 1.00 66.31 84 LEU A N 1
ATOM 676 C CA . LEU A 1 84 ? -5.312 2.841 -2.100 1.00 66.31 84 LEU A CA 1
ATOM 677 C C . LEU A 1 84 ? -6.104 3.651 -1.065 1.00 66.31 84 LEU A C 1
ATOM 679 O O . LEU A 1 84 ? -7.250 3.309 -0.790 1.00 66.31 84 LEU A O 1
ATOM 683 N N . ILE A 1 85 ? -5.572 4.798 -0.620 1.00 67.00 85 ILE A N 1
ATOM 684 C CA . ILE A 1 85 ? -6.288 5.740 0.259 1.00 67.00 85 ILE A CA 1
ATOM 685 C C . ILE A 1 85 ? -7.592 6.208 -0.400 1.00 67.00 85 ILE A C 1
ATOM 687 O O . ILE A 1 85 ? -8.642 6.237 0.238 1.00 67.00 85 ILE A O 1
ATOM 691 N N . SER A 1 86 ? -7.556 6.566 -1.687 1.00 60.91 86 SER A N 1
ATOM 692 C CA . SER A 1 86 ? -8.744 7.059 -2.393 1.00 60.91 86 SER A CA 1
ATOM 693 C C . SER A 1 86 ? -9.815 5.979 -2.592 1.00 60.91 86 SER A C 1
ATOM 695 O O . SER A 1 86 ? -11.011 6.275 -2.532 1.00 60.91 86 SER A O 1
ATOM 697 N N . PHE A 1 87 ? -9.397 4.734 -2.825 1.00 63.75 87 PHE A N 1
ATOM 698 C CA . PHE A 1 87 ? -10.273 3.585 -3.002 1.00 63.75 87 PHE A CA 1
ATOM 699 C C . PHE A 1 87 ? -10.918 3.190 -1.674 1.00 63.75 87 PHE A C 1
ATOM 701 O O . PHE A 1 87 ? -12.136 3.028 -1.610 1.00 63.75 87 PHE A O 1
ATOM 708 N N . GLU A 1 88 ? -10.134 3.132 -0.596 1.00 60.03 88 GLU A N 1
ATOM 709 C CA . GLU A 1 88 ? -10.645 2.898 0.753 1.00 60.03 88 GLU A CA 1
ATOM 710 C C . GLU A 1 88 ? -11.613 4.001 1.186 1.00 60.03 88 GLU A C 1
ATOM 712 O O . GLU A 1 88 ? -12.693 3.689 1.689 1.00 60.03 88 GLU A O 1
ATOM 717 N N . ALA A 1 89 ? -11.310 5.269 0.891 1.00 59.59 89 ALA A N 1
ATOM 718 C CA . ALA A 1 89 ? -12.201 6.386 1.192 1.00 59.59 89 ALA A CA 1
ATOM 719 C C . ALA A 1 89 ? -13.553 6.289 0.479 1.00 59.59 89 ALA A C 1
ATOM 721 O O . ALA A 1 89 ? -14.584 6.573 1.087 1.00 59.59 89 ALA A O 1
ATOM 722 N N . ARG A 1 90 ? -13.579 5.859 -0.790 1.00 60.12 90 ARG A N 1
ATOM 723 C CA . ARG A 1 90 ? -14.838 5.652 -1.530 1.00 60.12 90 ARG A CA 1
ATOM 724 C C . ARG A 1 90 ? -15.608 4.425 -1.058 1.00 60.12 90 ARG A C 1
ATOM 726 O O . ARG A 1 90 ? -16.831 4.459 -1.061 1.00 60.12 90 ARG A O 1
ATOM 733 N N . ARG A 1 91 ? -14.906 3.348 -0.694 1.00 60.72 91 ARG A N 1
ATOM 734 C CA . ARG A 1 91 ? -15.522 2.072 -0.303 1.00 60.72 91 ARG A CA 1
ATOM 735 C C . ARG A 1 91 ? -16.071 2.097 1.121 1.00 60.72 91 ARG A C 1
ATOM 737 O O . ARG A 1 91 ? -17.085 1.470 1.384 1.00 60.72 91 ARG A O 1
ATOM 744 N N . THR A 1 92 ? -15.387 2.783 2.033 1.00 61.66 92 THR A N 1
ATOM 745 C CA . THR A 1 92 ? -15.682 2.720 3.475 1.00 61.66 92 THR A CA 1
ATOM 746 C C . THR A 1 92 ? -16.130 4.051 4.073 1.00 61.66 92 THR A C 1
ATOM 748 O O . THR A 1 92 ? -16.643 4.048 5.184 1.00 61.66 92 THR A O 1
ATOM 751 N N . GLY A 1 93 ? -15.950 5.177 3.368 1.00 64.38 93 GLY A N 1
ATOM 752 C CA . GLY A 1 93 ? -16.154 6.525 3.918 1.00 64.38 93 GLY A CA 1
ATOM 753 C C . GLY A 1 93 ? -14.978 7.038 4.765 1.00 64.38 93 GLY A C 1
ATOM 754 O O . GLY A 1 93 ? -15.051 8.138 5.318 1.00 64.38 93 GLY A O 1
ATOM 755 N N . LEU A 1 94 ? -13.883 6.271 4.851 1.00 68.81 94 LEU A N 1
ATOM 756 C CA . LEU A 1 94 ? -12.701 6.588 5.650 1.00 68.81 94 LEU A CA 1
ATOM 757 C C . LEU A 1 94 ? -11.807 7.637 4.973 1.00 68.81 94 LEU A C 1
ATOM 759 O O . LEU A 1 94 ? -11.191 7.380 3.943 1.00 68.81 94 LEU A O 1
ATOM 763 N N . LYS A 1 95 ? -11.660 8.812 5.579 1.00 70.56 95 LYS A N 1
ATOM 764 C CA . LYS A 1 95 ? -10.701 9.835 5.140 1.00 70.56 95 LYS A CA 1
ATOM 765 C C . LYS A 1 95 ? -9.493 9.832 6.064 1.00 70.56 95 LYS A C 1
ATOM 767 O O . LYS A 1 95 ? -9.640 10.107 7.246 1.00 70.56 95 LYS A O 1
ATOM 772 N N . ILE A 1 96 ? -8.306 9.563 5.523 1.00 71.75 96 ILE A N 1
ATOM 773 C CA . ILE A 1 96 ? -7.041 9.640 6.266 1.00 71.75 96 ILE A CA 1
ATOM 774 C C . ILE A 1 96 ? -6.238 10.828 5.735 1.00 71.75 96 ILE A C 1
ATOM 776 O O . ILE A 1 96 ? -6.017 10.930 4.526 1.00 71.75 96 ILE A O 1
ATOM 780 N N . LYS A 1 97 ? -5.783 11.719 6.621 1.00 75.69 97 LYS A N 1
ATOM 781 C CA . LYS A 1 97 ? -4.876 12.825 6.275 1.00 75.69 97 LYS A CA 1
ATOM 782 C C . LYS A 1 97 ? -3.755 12.969 7.299 1.00 75.69 97 LYS A C 1
ATOM 784 O O . LYS A 1 97 ? -3.931 12.663 8.472 1.00 75.69 97 LYS A O 1
ATOM 789 N N . ASN A 1 98 ? -2.614 13.491 6.847 1.00 76.81 98 ASN A N 1
ATOM 790 C CA . ASN A 1 98 ? -1.484 13.889 7.696 1.00 76.81 98 ASN A CA 1
ATOM 791 C C . ASN A 1 98 ? -0.952 12.793 8.642 1.00 76.81 98 ASN A C 1
ATOM 793 O O . ASN A 1 98 ? -0.564 13.081 9.771 1.00 76.81 98 ASN A O 1
ATOM 797 N N . MET A 1 99 ? -0.895 11.539 8.188 1.00 78.12 99 MET A N 1
ATOM 798 C CA . MET A 1 99 ? -0.284 10.460 8.967 1.00 78.12 99 MET A CA 1
ATOM 799 C C . MET A 1 99 ? 1.246 10.501 8.848 1.00 78.12 99 MET A C 1
ATOM 801 O O . MET A 1 99 ? 1.794 10.472 7.744 1.00 78.12 99 MET A O 1
ATOM 805 N N . LYS A 1 100 ? 1.942 10.533 9.987 1.00 79.62 100 LYS A N 1
ATOM 806 C CA . LYS A 1 100 ? 3.404 10.489 10.086 1.00 79.62 100 LYS A CA 1
ATOM 807 C C . LYS A 1 100 ? 3.831 9.300 10.938 1.00 79.62 100 LYS A C 1
ATOM 809 O O . LYS A 1 100 ? 3.424 9.175 12.087 1.00 79.62 100 LYS A O 1
ATOM 814 N N . ILE A 1 101 ? 4.689 8.455 10.375 1.00 79.00 101 ILE A N 1
ATOM 815 C CA . ILE A 1 101 ? 5.304 7.326 11.077 1.00 79.00 101 ILE A CA 1
ATOM 816 C C . ILE A 1 101 ? 6.816 7.562 11.093 1.00 79.00 101 ILE A C 1
ATOM 818 O O . ILE A 1 101 ? 7.432 7.708 10.037 1.00 79.00 101 ILE A O 1
ATOM 822 N N . GLN A 1 102 ? 7.397 7.648 12.285 1.00 78.00 102 GLN A N 1
ATOM 823 C CA . GLN A 1 102 ? 8.810 7.927 12.539 1.00 78.00 102 GLN A CA 1
ATOM 824 C C . GLN A 1 102 ? 9.392 6.885 13.509 1.00 78.00 102 GLN A C 1
ATOM 826 O O . GLN A 1 102 ? 8.666 6.074 14.087 1.00 78.00 102 GLN A O 1
ATOM 831 N N . GLY A 1 103 ? 10.723 6.826 13.616 1.00 72.25 103 GLY A N 1
ATOM 832 C CA . GLY A 1 103 ? 11.393 6.032 14.650 1.00 72.25 103 GLY A CA 1
ATOM 833 C C . GLY A 1 103 ? 11.063 4.534 14.652 1.00 72.25 103 GLY A C 1
ATOM 834 O O . GLY A 1 103 ? 10.953 3.951 15.723 1.00 72.25 103 GLY A O 1
ATOM 835 N N . ASN A 1 104 ? 10.897 3.906 13.480 1.00 75.31 104 ASN A N 1
ATOM 836 C CA . ASN A 1 104 ? 10.540 2.483 13.331 1.00 75.31 104 ASN A CA 1
ATOM 837 C C . ASN A 1 104 ? 9.145 2.102 13.880 1.00 75.31 104 ASN A C 1
ATOM 839 O O . ASN A 1 104 ? 8.879 0.934 14.167 1.00 75.31 104 ASN A O 1
ATOM 843 N N . GLY A 1 105 ? 8.253 3.084 14.041 1.00 73.12 105 GLY A N 1
ATOM 844 C CA . GLY A 1 105 ? 6.868 2.853 14.433 1.00 73.12 105 GLY A CA 1
ATOM 845 C C . GLY A 1 105 ? 6.077 2.039 13.403 1.00 73.12 105 GLY A C 1
ATOM 846 O O . GLY A 1 105 ? 6.413 1.991 12.217 1.00 73.12 105 GLY A O 1
ATOM 847 N N . LYS A 1 106 ? 4.998 1.402 13.857 1.00 78.88 106 LYS A N 1
ATOM 848 C CA . LYS A 1 106 ? 4.049 0.664 13.014 1.00 78.88 106 LYS A CA 1
ATOM 849 C C . LYS A 1 106 ? 2.639 1.174 13.282 1.00 78.88 106 LYS A C 1
ATOM 851 O O . LYS A 1 106 ? 2.238 1.301 14.432 1.00 78.88 106 LYS A O 1
ATOM 856 N N . ALA A 1 107 ? 1.871 1.435 12.234 1.00 77.69 107 ALA A N 1
ATOM 857 C CA . ALA A 1 107 ? 0.475 1.833 12.368 1.00 77.69 107 ALA A CA 1
ATOM 858 C C . ALA A 1 107 ? -0.396 0.955 11.472 1.00 77.69 107 ALA A C 1
ATOM 860 O O . ALA A 1 107 ? -0.087 0.796 10.290 1.00 77.69 107 ALA A O 1
ATOM 861 N N . LEU A 1 108 ? -1.479 0.411 12.027 1.00 76.50 108 LEU A N 1
ATOM 862 C CA . LEU A 1 108 ? -2.576 -0.152 11.253 1.00 76.50 108 LEU A CA 1
ATOM 863 C C . LEU A 1 108 ? -3.734 0.842 11.296 1.00 76.50 108 LEU A C 1
ATOM 865 O O . LEU A 1 108 ? -4.327 1.070 12.351 1.00 76.50 108 LEU A O 1
ATOM 869 N N . VAL A 1 109 ? -4.027 1.444 10.145 1.00 73.38 109 VAL A N 1
ATOM 870 C CA . VAL A 1 109 ? -5.141 2.380 9.988 1.00 73.38 109 VAL A CA 1
ATOM 871 C C . VAL A 1 109 ? -6.167 1.755 9.067 1.00 73.38 109 VAL A C 1
ATOM 873 O O . VAL A 1 109 ? -5.879 1.542 7.894 1.00 73.38 109 VAL A O 1
ATOM 876 N N . SER A 1 110 ? -7.332 1.401 9.600 1.00 69.00 110 SER A N 1
ATOM 877 C CA . SER A 1 110 ? -8.374 0.743 8.811 1.00 69.00 110 SER A CA 1
ATOM 878 C C . SER A 1 110 ? -9.743 0.787 9.489 1.00 69.00 110 SER A C 1
ATOM 880 O O . SER A 1 110 ? -9.875 1.078 10.680 1.00 69.00 110 SER A O 1
ATOM 882 N N . ILE A 1 111 ? -10.774 0.476 8.703 1.00 71.19 111 ILE A N 1
ATOM 883 C CA . ILE A 1 111 ? -12.065 0.006 9.202 1.00 71.19 111 ILE A CA 1
ATOM 884 C C . ILE A 1 111 ? -12.094 -1.507 8.953 1.00 71.19 111 ILE A C 1
ATOM 886 O O . ILE A 1 111 ? -12.243 -1.938 7.810 1.00 71.19 111 ILE A O 1
ATOM 890 N N . GLN A 1 112 ? -11.910 -2.318 9.998 1.00 65.00 112 GLN A N 1
ATOM 891 C CA . GLN A 1 112 ? -12.106 -3.770 9.936 1.00 65.00 112 GLN A CA 1
ATOM 892 C C . GLN A 1 112 ? -13.390 -4.150 10.662 1.00 65.00 112 GLN A C 1
ATOM 894 O O . GLN A 1 112 ? -13.518 -3.962 11.871 1.00 65.00 112 GLN A O 1
ATOM 899 N N . ASN A 1 113 ? -14.318 -4.734 9.906 1.00 65.31 113 ASN A N 1
ATOM 900 C CA . ASN A 1 113 ? -15.522 -5.364 10.428 1.00 65.31 113 ASN A CA 1
ATOM 901 C C . ASN A 1 113 ? -15.511 -6.830 9.978 1.00 65.31 113 ASN A C 1
ATOM 903 O O . ASN A 1 113 ? -15.821 -7.135 8.828 1.00 65.31 113 ASN A O 1
ATOM 907 N N . MET A 1 114 ? -15.090 -7.745 10.858 1.00 58.03 114 MET A N 1
ATOM 908 C CA . MET A 1 114 ? -15.015 -9.180 10.529 1.00 58.03 114 MET A CA 1
ATOM 909 C C . MET A 1 114 ? -16.383 -9.881 10.477 1.00 58.03 114 MET A C 1
ATOM 911 O O . MET A 1 114 ? -16.461 -11.063 10.161 1.00 58.03 114 MET A O 1
ATOM 915 N N . ASP A 1 115 ? -17.466 -9.162 10.768 1.00 58.38 115 ASP A N 1
ATOM 916 C CA . ASP A 1 115 ? -18.845 -9.659 10.754 1.00 58.38 115 ASP A CA 1
ATOM 917 C C . ASP A 1 115 ? -19.597 -9.371 9.441 1.00 58.38 115 ASP A C 1
ATOM 919 O O . ASP A 1 115 ? -20.779 -9.691 9.327 1.00 58.38 115 ASP A O 1
ATOM 923 N N . GLY A 1 116 ? -18.931 -8.770 8.448 1.00 56.06 116 GLY A N 1
ATOM 924 C CA . GLY A 1 116 ? -19.505 -8.509 7.125 1.00 56.06 116 GLY A CA 1
ATOM 925 C C . GLY A 1 116 ? -20.538 -7.379 7.079 1.00 56.06 116 GLY A C 1
ATOM 926 O O . GLY A 1 116 ? -21.102 -7.120 6.016 1.00 56.06 116 GLY A O 1
ATOM 927 N N . THR A 1 117 ? -20.785 -6.673 8.189 1.00 58.78 117 THR A N 1
ATOM 928 C CA . THR A 1 117 ? -21.633 -5.474 8.169 1.00 58.78 117 THR A CA 1
ATOM 929 C C . THR A 1 117 ? -20.866 -4.288 7.587 1.00 58.78 117 THR A C 1
ATOM 931 O O . THR A 1 117 ? -20.154 -3.574 8.292 1.00 58.78 117 THR A O 1
ATOM 934 N N . GLU A 1 118 ? -21.008 -4.061 6.282 1.00 55.56 118 GLU A N 1
ATOM 935 C CA . GLU A 1 118 ? -20.601 -2.808 5.643 1.00 55.56 118 GLU A CA 1
ATOM 936 C C . GLU A 1 118 ? -21.684 -1.751 5.905 1.00 55.56 118 GLU A C 1
ATOM 938 O O . GLU A 1 118 ? -22.773 -1.793 5.337 1.00 55.56 118 GLU A O 1
ATOM 943 N N . GLY A 1 119 ? -21.414 -0.827 6.827 1.00 57.16 119 GLY A N 1
ATOM 944 C CA . GLY A 1 119 ? -22.188 0.404 6.976 1.00 57.16 119 GLY A CA 1
ATOM 945 C C . GLY A 1 119 ? -21.430 1.566 6.344 1.00 57.16 119 GLY A C 1
ATOM 946 O O . GLY A 1 119 ? -20.201 1.594 6.409 1.00 57.16 119 GLY A O 1
ATOM 947 N N . GLU A 1 120 ? -22.138 2.537 5.761 1.00 55.44 120 GLU A N 1
ATOM 948 C CA . GLU A 1 120 ? -21.530 3.816 5.376 1.00 55.44 120 GLU A CA 1
ATOM 949 C C . GLU A 1 120 ? -21.008 4.521 6.638 1.00 55.44 120 GLU A C 1
ATOM 951 O O . GLU A 1 120 ? -21.764 5.112 7.411 1.00 55.44 120 GLU A O 1
ATOM 956 N N . LEU A 1 121 ? -19.701 4.424 6.878 1.00 64.44 121 LEU A N 1
ATOM 957 C CA . LEU A 1 121 ? -19.034 4.986 8.045 1.00 64.44 121 LEU A CA 1
ATOM 958 C C . LEU A 1 121 ? -18.207 6.193 7.607 1.00 64.44 121 LEU A C 1
ATOM 960 O O . LEU A 1 121 ? -17.072 6.075 7.159 1.00 64.44 121 LEU A O 1
ATOM 964 N N . ASN A 1 122 ? -18.766 7.391 7.766 1.00 64.12 122 ASN A N 1
ATOM 965 C CA . ASN A 1 122 ? -18.014 8.628 7.557 1.00 64.12 122 ASN A CA 1
ATOM 966 C C . ASN A 1 122 ? -17.055 8.865 8.733 1.00 64.12 122 ASN A C 1
ATOM 968 O O . ASN A 1 122 ? -17.407 9.522 9.713 1.00 64.12 122 ASN A O 1
ATOM 972 N N . VAL A 1 123 ? -15.838 8.330 8.633 1.00 68.56 123 VAL A N 1
ATOM 973 C CA . VAL A 1 123 ? -14.779 8.486 9.639 1.00 68.56 123 VAL A CA 1
ATOM 974 C C . VAL A 1 123 ? -13.647 9.309 9.039 1.00 68.56 123 VAL A C 1
ATOM 976 O O . VAL A 1 123 ? -13.117 8.965 7.988 1.00 68.56 123 VAL A O 1
ATOM 979 N N . SER A 1 124 ? -13.258 10.394 9.708 1.00 73.38 124 SER A N 1
ATOM 980 C CA . SER A 1 124 ? -12.093 11.199 9.325 1.00 73.38 124 SER A CA 1
ATOM 981 C C . SER A 1 124 ? -11.009 11.051 10.386 1.00 73.38 124 SER A C 1
ATOM 983 O O . SER A 1 124 ? -11.252 11.336 11.556 1.00 73.38 124 SER A O 1
ATOM 985 N N . ILE A 1 125 ? -9.833 10.587 9.977 1.00 75.62 125 ILE A N 1
ATOM 986 C CA . ILE A 1 125 ? -8.650 10.393 10.814 1.00 75.62 125 ILE A CA 1
ATOM 987 C C . ILE A 1 125 ? -7.594 11.373 10.315 1.00 75.62 125 ILE A C 1
ATOM 989 O O . ILE A 1 125 ? -7.087 11.244 9.200 1.00 75.62 125 ILE A O 1
ATOM 993 N N . GLU A 1 126 ? -7.290 12.377 11.128 1.00 81.62 126 GLU A N 1
ATOM 994 C CA . GLU A 1 126 ? -6.364 13.452 10.776 1.00 81.62 126 GLU A CA 1
ATOM 995 C C . GLU A 1 126 ? -5.267 13.572 11.848 1.00 81.62 126 GLU A C 1
ATOM 997 O O . GLU A 1 126 ? -5.495 13.256 13.015 1.00 81.62 126 GLU A O 1
ATOM 1002 N N . ASP A 1 127 ? -4.071 13.990 11.425 1.00 81.06 127 ASP A N 1
ATOM 1003 C CA . ASP A 1 127 ? -2.930 14.350 12.283 1.00 81.06 127 ASP A CA 1
ATOM 1004 C C . ASP A 1 127 ? -2.421 13.236 13.225 1.00 81.06 127 ASP A C 1
ATOM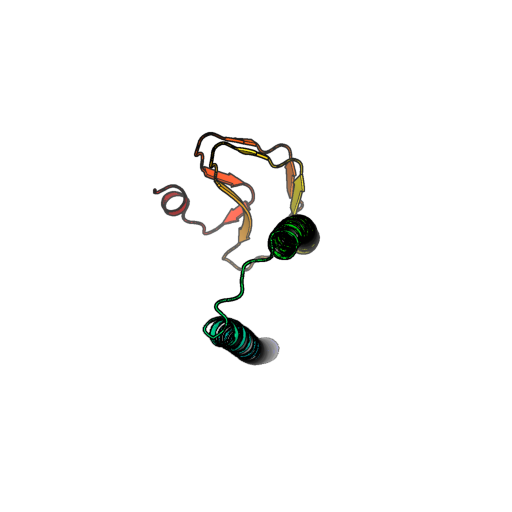 1006 O O . ASP A 1 127 ? -2.119 13.455 14.399 1.00 81.06 127 ASP A O 1
ATOM 1010 N N . VAL A 1 128 ? -2.265 12.019 12.696 1.00 78.31 128 VAL A N 1
ATOM 1011 C CA . VAL A 1 128 ? -1.711 10.879 13.447 1.00 78.31 128 VAL A CA 1
ATOM 1012 C C . VAL A 1 128 ? -0.182 10.883 13.390 1.00 78.31 128 VAL A C 1
ATOM 1014 O O . VAL A 1 128 ? 0.397 10.771 12.310 1.00 78.31 128 VAL A O 1
ATOM 1017 N N . LEU A 1 129 ? 0.475 10.928 14.553 1.00 81.31 129 LEU A N 1
ATOM 1018 C CA . LEU A 1 129 ? 1.919 10.724 14.698 1.00 81.31 129 LEU A CA 1
ATOM 1019 C C . LEU A 1 129 ? 2.196 9.430 15.471 1.00 81.31 129 LEU A C 1
ATOM 1021 O O . LEU A 1 129 ? 1.764 9.281 16.612 1.00 81.31 129 LEU A O 1
ATOM 1025 N N . VAL A 1 130 ? 2.958 8.522 14.864 1.00 82.94 130 VAL A N 1
ATOM 1026 C CA . VAL A 1 130 ? 3.493 7.322 15.520 1.00 82.94 130 VAL A CA 1
ATOM 1027 C C . VAL A 1 130 ? 5.009 7.408 15.486 1.00 82.94 130 VAL A C 1
ATOM 1029 O O . VAL A 1 130 ? 5.593 7.438 14.407 1.00 82.94 130 VAL A O 1
ATOM 1032 N N . ASP A 1 131 ? 5.644 7.457 16.652 1.00 83.25 131 ASP A N 1
ATOM 1033 C CA . ASP A 1 131 ? 7.095 7.611 16.781 1.00 83.25 131 ASP A CA 1
ATOM 1034 C C . ASP A 1 131 ? 7.669 6.645 17.830 1.00 83.25 131 ASP A C 1
ATOM 1036 O O . ASP A 1 131 ? 6.943 6.138 18.684 1.00 83.25 131 ASP A O 1
ATOM 1040 N N . GLY A 1 132 ? 8.971 6.371 17.762 1.00 76.94 132 GLY A N 1
ATOM 1041 C CA . GLY A 1 132 ? 9.710 5.669 18.813 1.00 76.94 132 GLY A CA 1
ATOM 1042 C C . GLY A 1 132 ? 9.334 4.198 19.003 1.00 76.94 132 GLY A C 1
ATOM 1043 O O . GLY A 1 132 ? 9.001 3.779 20.109 1.00 76.94 132 GLY A O 1
ATOM 1044 N N . ASN A 1 133 ? 9.417 3.388 17.943 1.00 81.81 133 ASN A N 1
ATOM 1045 C CA . ASN A 1 133 ? 9.144 1.942 17.949 1.00 81.81 133 ASN A CA 1
ATOM 1046 C C . ASN A 1 133 ? 7.730 1.596 18.475 1.00 81.81 133 ASN A C 1
ATOM 1048 O O . ASN A 1 133 ? 7.477 0.470 18.912 1.00 81.81 133 ASN A O 1
ATOM 1052 N N . ALA A 1 134 ? 6.824 2.580 18.460 1.00 80.62 134 ALA A N 1
ATOM 1053 C CA . ALA A 1 134 ? 5.453 2.453 18.918 1.00 80.62 134 ALA A CA 1
ATOM 1054 C C . ALA A 1 134 ? 4.587 1.739 17.879 1.00 80.62 134 ALA A C 1
ATOM 1056 O O . ALA A 1 134 ? 4.826 1.814 16.672 1.00 80.62 134 ALA A O 1
ATOM 1057 N N . MET A 1 135 ? 3.553 1.062 18.367 1.00 84.25 135 MET A N 1
ATOM 1058 C CA . MET A 1 135 ? 2.519 0.460 17.537 1.00 84.25 135 MET A CA 1
ATOM 1059 C C . MET A 1 135 ? 1.210 1.221 17.750 1.00 84.25 135 MET A C 1
ATOM 1061 O O . MET A 1 135 ? 0.905 1.604 18.878 1.00 84.25 135 MET A O 1
ATOM 1065 N N . ALA A 1 136 ? 0.441 1.443 16.688 1.00 81.38 136 ALA A N 1
ATOM 1066 C CA . ALA A 1 136 ? -0.858 2.106 16.762 1.00 81.38 136 ALA A CA 1
ATOM 1067 C C . ALA A 1 136 ? -1.914 1.355 15.943 1.00 81.38 136 ALA A C 1
ATOM 1069 O O . ALA A 1 136 ? -1.650 0.935 14.816 1.00 81.38 136 ALA A O 1
ATOM 1070 N N . LEU A 1 137 ? -3.117 1.236 16.506 1.00 81.50 137 LEU A N 1
ATOM 1071 C CA . LEU A 1 137 ? -4.343 0.835 15.813 1.00 81.50 137 LEU A CA 1
ATOM 1072 C C . LEU A 1 137 ? -5.247 2.059 15.741 1.00 81.50 137 LEU A C 1
ATOM 1074 O O . LEU A 1 137 ? -5.605 2.611 16.781 1.00 81.50 137 LEU A O 1
ATOM 1078 N N . VAL A 1 138 ? -5.595 2.501 14.535 1.00 78.12 138 VAL A N 1
ATOM 1079 C CA . VAL A 1 138 ? -6.379 3.727 14.342 1.00 78.12 138 VAL A CA 1
ATOM 1080 C C . VAL A 1 138 ? -7.546 3.449 13.398 1.00 78.12 138 VAL A C 1
ATOM 1082 O O . VAL A 1 138 ? -7.367 2.926 12.303 1.00 78.12 138 VAL A O 1
ATOM 1085 N N . GLY A 1 139 ? -8.759 3.782 13.831 1.00 75.25 139 GLY A N 1
ATOM 1086 C CA . GLY A 1 139 ? -9.994 3.521 13.089 1.00 75.25 139 GLY A CA 1
ATOM 1087 C C . GLY A 1 139 ? -10.939 2.576 13.828 1.00 75.25 139 GLY A C 1
ATOM 1088 O O . GLY A 1 139 ? -10.834 2.399 15.041 1.00 75.25 139 GLY A O 1
ATOM 1089 N N . ILE A 1 140 ? -11.896 2.002 13.101 1.00 74.75 140 ILE A N 1
ATOM 1090 C CA . ILE A 1 140 ? -12.911 1.107 13.668 1.00 74.75 140 ILE A CA 1
ATOM 1091 C C . ILE A 1 140 ? -12.421 -0.329 13.509 1.00 74.75 140 ILE A C 1
ATOM 1093 O O . ILE A 1 140 ? -12.271 -0.815 12.393 1.00 74.75 140 ILE A O 1
ATOM 1097 N N . GLN A 1 141 ? -12.179 -1.005 14.627 1.00 74.88 141 GLN A N 1
ATOM 1098 C CA . GLN A 1 141 ? -11.659 -2.370 14.657 1.00 74.88 141 GLN A CA 1
ATOM 1099 C C . GLN A 1 141 ? -12.648 -3.254 15.422 1.00 74.88 141 GLN A C 1
ATOM 1101 O O . GLN A 1 141 ? -12.782 -3.126 16.640 1.00 74.88 141 GLN A O 1
ATOM 1106 N N . LYS A 1 142 ? -13.361 -4.141 14.725 1.00 71.38 142 LYS A N 1
ATOM 1107 C CA . LYS A 1 142 ? -14.276 -5.117 15.331 1.00 71.38 142 LYS A CA 1
ATOM 1108 C C . LYS A 1 142 ? -13.812 -6.533 15.004 1.00 71.38 142 LYS A C 1
ATOM 1110 O O . LYS A 1 142 ? -13.654 -6.888 13.838 1.00 71.38 142 LYS A O 1
ATOM 1115 N N . GLY A 1 143 ? -13.620 -7.345 16.044 1.00 68.88 143 GLY A N 1
ATOM 1116 C CA . GLY A 1 143 ? -13.125 -8.721 15.916 1.00 68.88 143 GLY A CA 1
ATOM 1117 C C . GLY A 1 143 ? -11.599 -8.851 15.860 1.00 68.88 143 GLY A C 1
ATOM 1118 O O . GLY A 1 143 ? -11.098 -9.954 15.678 1.00 68.88 143 GLY A O 1
ATOM 1119 N N . VAL A 1 144 ? -10.858 -7.754 16.040 1.00 71.69 144 VAL A N 1
ATOM 1120 C CA . VAL A 1 144 ? -9.395 -7.787 16.166 1.00 71.69 144 VAL A CA 1
ATOM 1121 C C . VAL A 1 144 ? -9.014 -8.152 17.598 1.00 71.69 144 VAL A C 1
ATOM 1123 O O . VAL A 1 144 ? -9.468 -7.507 18.545 1.00 71.69 144 VAL A O 1
ATOM 1126 N N . ASP A 1 145 ? -8.148 -9.154 17.757 1.00 80.50 145 ASP A N 1
ATOM 1127 C CA . ASP A 1 145 ? -7.484 -9.413 19.033 1.00 80.50 145 ASP A CA 1
ATOM 1128 C C . ASP A 1 145 ? -6.401 -8.350 19.266 1.00 80.50 145 ASP A C 1
ATOM 1130 O O . ASP A 1 145 ? -5.291 -8.404 18.729 1.00 80.50 145 ASP A O 1
ATOM 1134 N N . ILE A 1 146 ? -6.759 -7.347 20.067 1.00 78.31 146 ILE A N 1
ATOM 1135 C CA . ILE A 1 146 ? -5.889 -6.223 20.416 1.00 78.31 146 ILE A CA 1
ATOM 1136 C C . ILE A 1 146 ? -4.631 -6.718 21.147 1.00 78.31 146 ILE A C 1
ATOM 1138 O O . ILE A 1 146 ? -3.550 -6.164 20.951 1.00 78.31 146 ILE A O 1
ATOM 1142 N N . TYR A 1 147 ? -4.735 -7.777 21.954 1.00 81.00 147 TYR A N 1
ATOM 1143 C CA . TYR A 1 147 ? -3.597 -8.292 22.712 1.00 81.00 147 TYR A CA 1
ATOM 1144 C C . TYR A 1 147 ? -2.583 -8.974 21.800 1.00 81.00 147 TYR A C 1
ATOM 1146 O O . TYR A 1 147 ? -1.390 -8.723 21.946 1.00 81.00 147 TYR A O 1
ATOM 1154 N N . ALA A 1 148 ? -3.050 -9.751 20.821 1.00 79.69 148 ALA A N 1
ATOM 1155 C CA . ALA A 1 148 ? -2.185 -10.344 19.803 1.00 79.69 148 ALA A CA 1
ATOM 1156 C C . ALA A 1 148 ? -1.498 -9.283 18.925 1.00 79.69 148 ALA A C 1
ATOM 1158 O O . ALA A 1 148 ? -0.352 -9.455 18.516 1.00 79.69 148 ALA A O 1
ATOM 1159 N N . PHE A 1 149 ? -2.170 -8.160 18.649 1.00 75.56 149 PHE A N 1
ATOM 1160 C CA . PHE A 1 149 ? -1.583 -7.078 17.855 1.00 75.56 149 PHE A CA 1
ATOM 1161 C C . PHE A 1 149 ? -0.432 -6.365 18.581 1.00 75.56 149 PHE A C 1
ATOM 1163 O O . PHE A 1 149 ? 0.552 -5.972 17.954 1.00 75.56 149 PHE A O 1
ATOM 1170 N N . PHE A 1 150 ? -0.547 -6.189 19.901 1.00 80.69 150 PHE A N 1
ATOM 1171 C CA . PHE A 1 150 ? 0.474 -5.515 20.707 1.00 80.69 150 PHE A CA 1
ATOM 1172 C C . PHE A 1 150 ? 1.477 -6.465 21.375 1.00 80.69 150 PHE A C 1
ATOM 1174 O O . PHE A 1 150 ? 2.467 -5.991 21.941 1.00 80.69 150 PHE A O 1
ATOM 1181 N N . SER A 1 151 ? 1.268 -7.782 21.307 1.00 75.12 151 SER A N 1
ATOM 1182 C CA . SER A 1 151 ? 2.251 -8.760 21.767 1.00 75.12 151 SER A CA 1
ATOM 1183 C C . SER A 1 151 ? 3.434 -8.795 20.800 1.00 75.12 151 SER A C 1
ATOM 1185 O O . SER A 1 151 ? 3.263 -9.086 19.618 1.00 75.12 151 SER A O 1
ATOM 1187 N N . LYS A 1 152 ? 4.618 -8.445 21.304 1.00 58.16 152 LYS A N 1
ATOM 1188 C CA . LYS A 1 152 ? 5.891 -8.560 20.582 1.00 58.16 152 LYS A CA 1
ATOM 1189 C C . LYS A 1 152 ? 6.267 -10.007 20.303 1.00 58.16 152 LYS A C 1
ATOM 1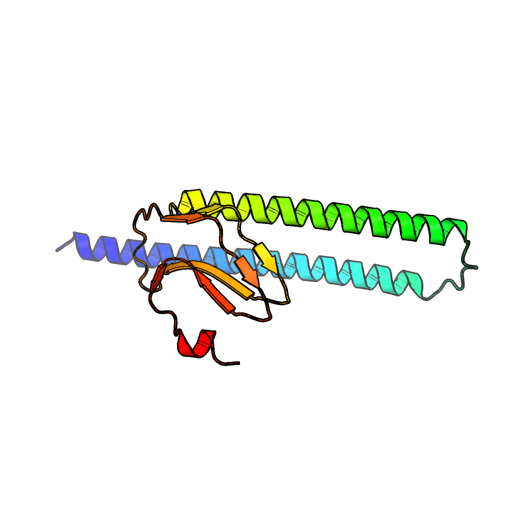191 O O . LYS A 1 152 ? 6.084 -10.831 21.226 1.00 58.16 152 LYS A O 1
#

Secondary structure (DSSP, 8-state):
--HHHHHHHHHHHHHHHHHHHHHHHHHHHHHHHHHHHHHHHHHHHTTSS------HHHHHHHHHHHHHHHHHHHHHHHHHHHHHHHHHHHHH-EEEE--EE-TT-EEEE--EETT-------EEEE--EE-SS-EEEES-EES--HHHHH--

Foldseek 3Di:
DPPVVVVVVVVVVVVVVVVVVVVVVVVVVVVVVVVVVVVVVVVVVVPPPDPDPPDPVNVVVVVVVVVVVVVVVVVVVVVVVVVVQVVLCVQQLEAEEQAEEEALEEEDEHADDPPPDRDNDNHYHYNHYHHNNYYYYHDHDDPDPPCVRPDD

Sequence (152 aa):
MHCLAAAAQHHETKELVLRQRENETREEGALVLKKTNSALSDLTQSREDEDEEVDVESWRDLRKDVKEARANMQEYKEVLVTVLISFEARRTGLKIKNMKIQGNGKALVSIQNMDGTEGELNVSIEDVLVDGNAMALVGIQKGVDIYAFFSK

pLDDT: mean 71.32, std 9.96, range [49.94, 86.81]

Organism: NCBI:txid798079